Protein AF-A0A7V7WH71-F1 (afdb_monomer_lite)

Sequence (61 aa):
MDRIRIVGGTRLSGTIPISGAKNAALPLMIASLLTNDTLTLDNVPRLADVALLKRILGNHG

Secondary structure (DSSP, 8-state):
-------------S--PPPPPHHHHHHHHHHGGG-SSPP---S----HHHHHHHHHHHT--

Radius of gyration: 16.84 Å; chains: 1; bounding box: 30×32×44 Å

Foldseek 3Di:
DDDDDDDDDDDDDDDDDDQDDPVVQLVVLVCCVVDPDDDDDPSHDDDPSNVVSVVVVVPVD

Structure (mmCIF, N/CA/C/O backbone):
data_AF-A0A7V7WH71-F1
#
_entry.id   AF-A0A7V7WH71-F1
#
loop_
_atom_site.group_PDB
_atom_site.id
_atom_site.type_symbol
_atom_site.label_atom_id
_atom_site.label_alt_id
_atom_site.label_comp_id
_atom_site.label_asym_id
_atom_site.label_entity_id
_atom_site.label_seq_id
_atom_site.pdbx_PDB_ins_code
_atom_site.Cartn_x
_atom_site.Cartn_y
_atom_site.Cartn_z
_atom_site.occupancy
_atom_site.B_iso_or_equiv
_atom_site.auth_seq_id
_atom_site.auth_comp_id
_atom_site.auth_asym_id
_atom_site.auth_atom_id
_atom_site.pdbx_PDB_model_num
ATOM 1 N N . MET A 1 1 ? 1.161 22.917 7.560 1.00 82.44 1 MET A N 1
ATOM 2 C CA . MET A 1 1 ? 1.473 21.706 8.343 1.00 82.44 1 MET A CA 1
ATOM 3 C C . MET A 1 1 ? 0.180 20.973 8.589 1.00 82.44 1 MET A C 1
ATOM 5 O O . MET A 1 1 ? -0.747 21.580 9.123 1.00 82.44 1 MET A O 1
ATOM 9 N N . ASP A 1 2 ? 0.121 19.713 8.180 1.00 92.75 2 ASP A N 1
ATOM 10 C CA . ASP A 1 2 ? -1.045 18.876 8.440 1.00 92.75 2 ASP A CA 1
ATOM 11 C C . ASP A 1 2 ? -1.111 18.552 9.930 1.00 92.75 2 ASP A C 1
ATOM 13 O O . ASP A 1 2 ? -0.088 18.363 10.591 1.00 92.75 2 ASP A O 1
ATOM 17 N N . ARG A 1 3 ? -2.325 18.529 10.478 1.00 96.12 3 ARG A N 1
ATOM 18 C CA . ARG A 1 3 ? -2.565 18.193 11.881 1.00 96.12 3 ARG A CA 1
ATOM 19 C C . ARG A 1 3 ? -3.815 17.352 12.008 1.00 96.12 3 ARG A C 1
ATOM 21 O O . ARG A 1 3 ? -4.803 17.584 11.316 1.00 96.12 3 ARG A O 1
ATOM 28 N N . ILE A 1 4 ? -3.777 16.425 12.952 1.00 96.88 4 ILE A N 1
ATOM 29 C CA . ILE A 1 4 ? -4.926 15.612 13.325 1.00 96.88 4 ILE A CA 1
ATOM 30 C C . ILE A 1 4 ? -5.390 16.094 14.698 1.00 96.88 4 ILE A C 1
ATOM 32 O O . ILE A 1 4 ? -4.605 16.136 15.643 1.00 96.88 4 ILE A O 1
ATOM 36 N N . ARG A 1 5 ? -6.667 16.469 14.812 1.00 96.31 5 ARG A N 1
ATOM 37 C CA . ARG A 1 5 ? -7.322 16.746 16.095 1.00 96.31 5 ARG A CA 1
ATOM 38 C C . ARG A 1 5 ? -8.260 15.588 16.408 1.00 96.31 5 ARG A C 1
ATOM 40 O O . ARG A 1 5 ? -9.193 15.343 15.653 1.00 96.31 5 ARG A O 1
ATOM 47 N N . ILE A 1 6 ? -8.020 14.911 17.525 1.00 96.38 6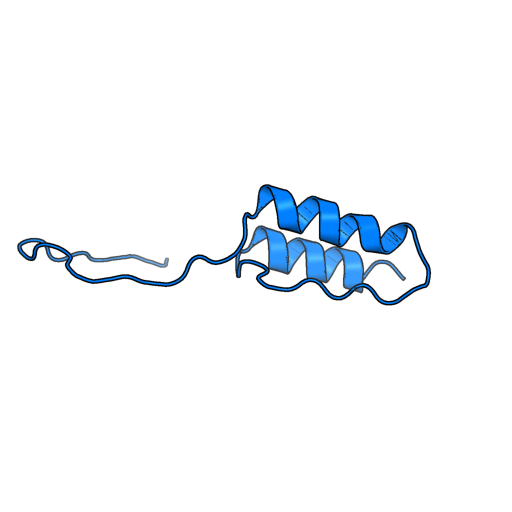 ILE A N 1
ATOM 48 C CA . ILE A 1 6 ? -8.840 13.790 17.992 1.00 96.38 6 ILE A CA 1
ATOM 49 C C . ILE A 1 6 ? -9.684 14.270 19.173 1.00 96.38 6 ILE A C 1
ATOM 51 O O . ILE A 1 6 ? -9.162 14.901 20.091 1.00 96.38 6 ILE A O 1
ATOM 55 N N . VAL A 1 7 ? -10.983 13.975 19.147 1.00 97.06 7 VAL A N 1
ATOM 56 C CA . VAL A 1 7 ? -11.887 14.167 20.287 1.00 97.06 7 VAL A CA 1
ATOM 57 C C . VAL A 1 7 ? -12.167 12.791 20.881 1.00 97.06 7 VAL A C 1
ATOM 59 O O . VAL A 1 7 ? -12.668 11.910 20.188 1.00 97.06 7 VAL A O 1
ATOM 62 N N . GLY A 1 8 ? -11.771 12.589 22.137 1.00 96.81 8 GLY A N 1
ATOM 63 C CA . GLY A 1 8 ? -11.988 11.330 22.850 1.00 96.81 8 GLY A CA 1
ATOM 64 C C . GLY A 1 8 ? -13.424 11.169 23.362 1.00 96.81 8 GLY A C 1
ATOM 65 O O . GLY A 1 8 ? -14.266 12.041 23.176 1.00 96.81 8 GLY A O 1
ATOM 66 N N . GLY A 1 9 ? -13.681 10.056 24.057 1.00 97.12 9 GLY A N 1
ATOM 67 C CA . GLY A 1 9 ? -14.950 9.795 24.756 1.00 97.12 9 GLY A CA 1
ATOM 68 C C . GLY A 1 9 ? -15.857 8.750 24.101 1.00 97.12 9 GLY A C 1
ATOM 69 O O . GLY A 1 9 ? -16.839 8.339 24.710 1.00 97.12 9 GLY A O 1
ATOM 70 N N . THR A 1 10 ? -15.520 8.262 22.904 1.00 96.69 10 THR A N 1
ATOM 71 C CA . THR A 1 10 ? -16.315 7.250 22.189 1.00 96.69 10 THR A CA 1
ATOM 72 C C . THR A 1 10 ? -15.514 5.966 21.989 1.00 96.69 10 THR A C 1
ATOM 74 O O . THR A 1 10 ? -14.420 5.987 21.426 1.00 96.69 10 THR A O 1
ATOM 77 N N . ARG A 1 11 ? -16.062 4.828 22.434 1.00 97.38 11 ARG A N 1
ATOM 78 C CA . ARG A 1 11 ? -15.485 3.503 22.167 1.00 97.38 11 ARG A CA 1
ATOM 79 C C . ARG A 1 11 ? -15.676 3.151 20.690 1.00 97.38 11 ARG A C 1
ATOM 81 O O . ARG A 1 11 ? -16.786 3.256 20.177 1.00 97.38 11 ARG A O 1
ATOM 88 N N . LEU A 1 12 ? -14.613 2.699 20.026 1.00 97.19 12 LEU A N 1
ATOM 89 C CA . LEU A 1 12 ? -14.698 2.208 18.649 1.00 97.19 12 LEU A CA 1
ATOM 90 C C . LEU A 1 12 ? -15.514 0.907 18.590 1.00 97.19 12 LEU A C 1
ATOM 92 O O . LEU A 1 12 ? -15.346 0.029 19.438 1.00 97.19 12 LEU A O 1
ATOM 96 N N . SER A 1 13 ? -16.373 0.784 17.579 1.00 97.81 13 SER A N 1
ATOM 97 C CA . SER A 1 13 ? -17.162 -0.416 17.288 1.00 97.81 13 SER A CA 1
ATOM 98 C C . SER A 1 13 ? -17.316 -0.569 15.775 1.00 97.81 13 SER A C 1
ATOM 100 O O . SER A 1 13 ? -17.580 0.416 15.087 1.00 97.81 13 SER A O 1
ATOM 102 N N . GLY A 1 14 ? -17.131 -1.785 15.259 1.00 97.12 14 GLY A N 1
ATOM 103 C CA . GLY A 1 14 ? -17.217 -2.097 13.831 1.00 97.12 14 GLY A CA 1
ATOM 104 C C . GLY A 1 14 ? -15.986 -2.821 13.288 1.00 97.12 14 GLY A C 1
ATOM 105 O O . GLY A 1 14 ? -15.124 -3.290 14.030 1.00 97.12 14 GLY A O 1
ATOM 106 N N . THR A 1 15 ? -15.914 -2.933 11.966 1.00 98.00 15 THR A N 1
ATOM 107 C CA . THR A 1 15 ? -14.811 -3.577 11.243 1.00 98.00 15 THR A CA 1
ATOM 108 C C . THR A 1 15 ? -14.534 -2.787 9.974 1.00 98.00 15 THR A C 1
ATOM 110 O O . THR A 1 15 ? -15.463 -2.313 9.325 1.00 98.00 15 THR A O 1
ATOM 113 N N . ILE A 1 16 ? -13.258 -2.639 9.628 1.00 97.25 16 ILE A N 1
ATOM 114 C CA . ILE A 1 16 ? -12.820 -1.999 8.386 1.00 97.25 16 ILE A CA 1
ATOM 115 C C . ILE A 1 16 ? -11.846 -2.925 7.652 1.00 97.25 16 ILE A C 1
ATOM 117 O O . ILE A 1 16 ? -11.099 -3.657 8.309 1.00 97.25 16 ILE A O 1
ATOM 121 N N . PRO A 1 17 ? -11.831 -2.914 6.311 1.00 96.88 17 PRO A N 1
ATOM 122 C CA . PRO A 1 17 ? -10.881 -3.707 5.552 1.00 96.88 17 PRO A CA 1
ATOM 123 C C . PRO A 1 17 ? -9.445 -3.169 5.662 1.00 96.88 17 PRO A C 1
ATOM 125 O O . PRO A 1 17 ? -9.183 -1.969 5.586 1.00 96.88 17 PRO A O 1
ATOM 128 N N . ILE A 1 18 ? -8.540 -4.134 5.799 1.00 96.69 18 ILE A N 1
ATOM 129 C CA . ILE A 1 18 ? -7.089 -4.117 5.606 1.00 96.69 18 ILE A CA 1
ATOM 130 C C . ILE A 1 18 ? -6.623 -3.733 4.203 1.00 96.69 18 ILE A C 1
ATOM 132 O O . ILE A 1 18 ? -6.971 -4.479 3.293 1.00 96.69 18 ILE A O 1
ATOM 136 N N . SER A 1 19 ? -5.779 -2.722 3.986 1.00 97.69 19 SER A N 1
ATOM 137 C CA . SER A 1 19 ? -4.916 -2.778 2.792 1.00 97.69 19 SER A CA 1
ATOM 138 C C . SER A 1 19 ? -3.782 -3.793 2.991 1.00 97.69 19 SER A C 1
ATOM 140 O O . SER A 1 19 ? -3.451 -4.138 4.129 1.00 97.69 19 SER A O 1
ATOM 142 N N . GLY A 1 20 ? -3.139 -4.231 1.909 1.00 97.44 20 GLY A N 1
ATOM 143 C CA . GLY A 1 20 ? -1.973 -5.113 1.968 1.00 97.44 20 GLY A CA 1
ATOM 144 C C . GLY A 1 20 ? -0.768 -4.500 2.693 1.00 97.44 20 GLY A C 1
ATOM 145 O O . GLY A 1 20 ? -0.712 -3.305 2.994 1.00 97.44 20 GLY A O 1
ATOM 146 N N . ALA A 1 21 ? 0.229 -5.335 2.984 1.00 97.62 21 ALA A N 1
ATOM 147 C CA . ALA A 1 21 ? 1.409 -4.923 3.736 1.00 97.62 21 ALA A CA 1
ATOM 148 C C . ALA A 1 21 ? 2.404 -4.145 2.862 1.00 97.62 21 ALA A C 1
ATOM 150 O O . ALA A 1 21 ? 2.834 -4.628 1.813 1.00 97.62 21 ALA A O 1
ATOM 151 N N . LYS A 1 22 ? 2.867 -2.984 3.349 1.00 97.25 22 LYS A N 1
ATOM 152 C CA . LYS A 1 22 ? 3.911 -2.171 2.694 1.00 97.25 22 LYS A CA 1
ATOM 153 C C . LYS A 1 22 ? 5.136 -3.005 2.313 1.00 97.25 22 LYS A C 1
ATOM 155 O O . LYS A 1 22 ? 5.611 -2.949 1.186 1.00 97.25 22 LYS A O 1
ATOM 160 N N . ASN A 1 23 ? 5.621 -3.797 3.264 1.00 97.31 23 ASN A N 1
ATOM 161 C CA . ASN A 1 23 ? 6.864 -4.551 3.118 1.00 97.31 23 ASN A CA 1
ATOM 162 C C . ASN A 1 23 ? 6.722 -5.764 2.187 1.00 97.31 23 ASN A C 1
ATOM 164 O O . ASN A 1 23 ? 7.735 -6.299 1.758 1.00 97.31 23 ASN A O 1
ATOM 168 N N . ALA A 1 24 ? 5.494 -6.176 1.855 1.00 96.81 24 ALA A N 1
ATOM 169 C CA . ALA A 1 24 ? 5.244 -7.134 0.782 1.00 96.81 24 ALA A CA 1
ATOM 170 C C . ALA A 1 24 ? 5.110 -6.416 -0.570 1.00 96.81 24 ALA A C 1
ATOM 172 O O . ALA A 1 24 ? 5.693 -6.846 -1.559 1.00 96.81 24 ALA A O 1
ATOM 173 N N . ALA A 1 25 ? 4.395 -5.286 -0.608 1.00 97.94 25 ALA A N 1
ATOM 174 C CA . ALA A 1 25 ? 4.157 -4.533 -1.837 1.00 97.94 25 ALA A CA 1
ATOM 175 C C . ALA A 1 25 ? 5.448 -3.980 -2.467 1.00 97.94 25 ALA A C 1
ATOM 177 O O . ALA A 1 25 ? 5.629 -4.112 -3.672 1.00 97.94 25 ALA A O 1
ATOM 178 N N . LEU A 1 26 ? 6.360 -3.391 -1.681 1.00 98.25 26 LEU A N 1
ATOM 179 C CA . LEU A 1 26 ? 7.560 -2.744 -2.237 1.00 98.25 26 LEU A CA 1
ATOM 180 C C . LEU A 1 26 ? 8.493 -3.729 -2.979 1.00 98.25 26 LEU A C 1
ATOM 182 O O . LEU A 1 26 ? 8.843 -3.434 -4.122 1.00 98.25 26 LEU A O 1
ATOM 186 N N . PRO A 1 27 ? 8.863 -4.906 -2.427 1.00 98.00 27 PRO A N 1
ATOM 187 C CA . PRO A 1 27 ? 9.644 -5.893 -3.176 1.00 98.00 27 PRO A CA 1
ATOM 188 C C . PRO A 1 27 ? 8.910 -6.442 -4.404 1.00 98.00 27 PRO A C 1
ATOM 190 O O . PRO A 1 27 ? 9.531 -6.621 -5.447 1.00 98.00 27 PRO A O 1
ATOM 193 N N . LEU A 1 28 ? 7.592 -6.664 -4.315 1.00 97.62 28 LEU A N 1
ATOM 194 C CA . LEU A 1 28 ? 6.795 -7.136 -5.455 1.00 97.62 28 LEU A CA 1
ATOM 195 C C . LEU A 1 28 ? 6.748 -6.105 -6.592 1.00 97.62 28 LEU A C 1
ATOM 197 O O . LEU A 1 28 ? 6.780 -6.483 -7.759 1.00 97.62 28 LEU A O 1
ATOM 201 N N . MET A 1 29 ? 6.730 -4.806 -6.277 1.00 97.06 29 MET A N 1
ATOM 202 C CA . MET A 1 29 ? 6.858 -3.754 -7.290 1.00 97.06 29 MET A CA 1
ATOM 203 C C . MET A 1 29 ? 8.218 -3.821 -7.994 1.00 97.06 29 MET A C 1
ATOM 205 O O . MET A 1 29 ? 8.276 -3.673 -9.208 1.00 97.06 29 MET A O 1
ATOM 209 N N . ILE A 1 30 ? 9.306 -4.083 -7.263 1.00 97.06 30 ILE A N 1
ATOM 210 C CA . ILE A 1 30 ? 10.655 -4.220 -7.842 1.00 97.06 30 ILE A CA 1
ATOM 211 C C . ILE A 1 30 ? 10.765 -5.484 -8.700 1.00 97.06 30 ILE A C 1
ATOM 213 O O . ILE A 1 30 ? 11.421 -5.456 -9.738 1.00 97.06 30 ILE A O 1
ATOM 217 N N . ALA A 1 31 ? 10.088 -6.570 -8.319 1.00 96.56 31 ALA A N 1
ATOM 218 C CA . ALA A 1 31 ? 10.068 -7.810 -9.092 1.00 96.56 31 ALA A CA 1
ATOM 219 C C . ALA A 1 31 ? 9.536 -7.624 -10.527 1.00 96.56 31 ALA A C 1
ATOM 221 O O . ALA A 1 31 ? 9.872 -8.424 -11.396 1.00 96.56 31 ALA A O 1
ATOM 222 N N . SER A 1 32 ? 8.784 -6.548 -10.804 1.00 94.19 32 SER A N 1
ATOM 223 C CA . SER A 1 32 ? 8.380 -6.183 -12.173 1.00 94.19 32 SER A CA 1
ATOM 224 C C . SER A 1 32 ? 9.551 -5.923 -13.120 1.00 94.19 32 SER A C 1
ATOM 226 O O . SER A 1 32 ? 9.393 -6.081 -14.321 1.00 94.19 32 SER A O 1
ATOM 228 N N . LEU A 1 33 ? 10.738 -5.602 -12.600 1.00 94.75 33 LEU A N 1
ATOM 229 C CA . LEU A 1 33 ? 11.947 -5.412 -13.404 1.00 94.75 33 LEU A CA 1
ATOM 230 C C . LEU A 1 33 ? 12.581 -6.733 -13.870 1.00 94.75 33 LEU A C 1
ATOM 232 O O . LEU A 1 33 ? 13.531 -6.712 -14.647 1.00 94.75 33 LEU A O 1
ATOM 236 N N . LEU A 1 34 ? 12.109 -7.879 -13.369 1.00 96.69 34 LEU A N 1
ATOM 237 C CA . LEU A 1 34 ? 12.686 -9.196 -13.656 1.00 96.69 34 LEU A CA 1
ATOM 238 C C . LEU A 1 34 ? 12.024 -9.904 -14.847 1.00 96.69 34 LEU A C 1
ATOM 240 O O . LEU A 1 34 ? 12.451 -10.996 -15.217 1.00 96.69 34 LEU A O 1
ATOM 244 N N . THR A 1 35 ? 10.980 -9.320 -15.433 1.00 95.12 35 THR A N 1
ATOM 245 C CA . THR A 1 35 ? 10.274 -9.869 -16.596 1.00 95.12 35 THR A CA 1
ATOM 246 C C . THR A 1 35 ? 9.783 -8.746 -17.506 1.00 95.12 35 THR A C 1
ATOM 248 O O . THR A 1 35 ? 9.562 -7.627 -17.056 1.00 95.12 35 THR A O 1
ATOM 251 N N . ASN A 1 36 ? 9.595 -9.053 -18.790 1.00 93.12 36 ASN A N 1
ATOM 252 C CA . ASN A 1 36 ? 8.928 -8.157 -19.738 1.00 93.12 36 ASN A CA 1
ATOM 253 C C . ASN A 1 36 ? 7.394 -8.276 -19.669 1.00 93.12 36 ASN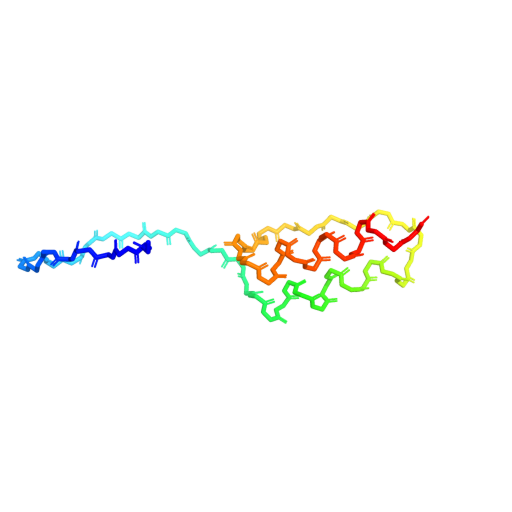 A C 1
ATOM 255 O O . ASN A 1 36 ? 6.685 -7.488 -20.295 1.00 93.12 36 ASN A O 1
ATOM 259 N N . ASP A 1 37 ? 6.876 -9.265 -18.937 1.00 96.06 37 ASP A N 1
ATOM 260 C CA . ASP A 1 37 ? 5.442 -9.467 -18.772 1.00 96.06 37 ASP A CA 1
ATOM 261 C C . ASP A 1 37 ? 4.831 -8.414 -17.842 1.00 96.06 37 ASP A C 1
ATOM 263 O O . ASP A 1 37 ? 5.436 -7.960 -16.869 1.00 96.06 37 ASP A O 1
ATOM 267 N N . THR A 1 38 ? 3.573 -8.057 -18.099 1.00 93.56 38 THR A N 1
ATOM 268 C CA . THR A 1 38 ? 2.833 -7.160 -17.206 1.00 93.56 38 THR A CA 1
ATOM 269 C C . THR A 1 38 ? 2.487 -7.871 -15.898 1.00 93.56 38 THR A C 1
ATOM 271 O O . THR A 1 38 ? 1.752 -8.858 -15.896 1.00 93.56 38 THR A O 1
ATOM 274 N N . LEU A 1 39 ? 2.946 -7.322 -14.770 1.00 95.19 39 LEU A N 1
ATOM 275 C CA . LEU A 1 39 ? 2.546 -7.766 -13.434 1.00 95.19 39 LEU A CA 1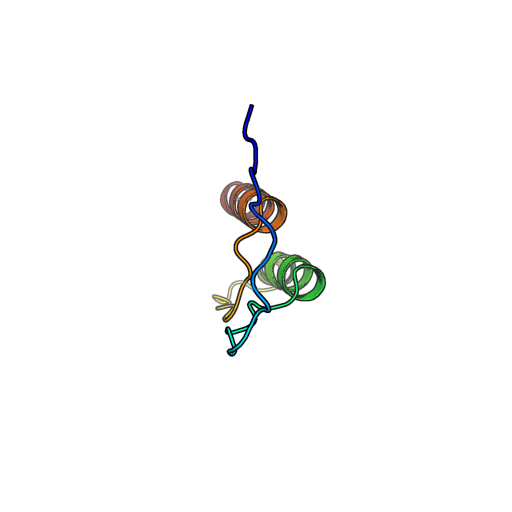
ATOM 276 C C . LEU A 1 39 ? 1.412 -6.893 -12.887 1.00 95.19 39 LEU A C 1
ATOM 278 O O . LEU A 1 39 ? 1.520 -5.668 -12.849 1.00 95.19 39 LEU A O 1
ATOM 282 N N . THR A 1 40 ? 0.345 -7.531 -12.404 1.00 96.31 40 THR A N 1
ATOM 283 C CA . THR A 1 40 ? -0.760 -6.858 -11.704 1.00 96.31 40 THR A CA 1
ATOM 284 C C . THR A 1 40 ? -0.677 -7.181 -10.217 1.00 96.31 40 THR A C 1
ATOM 286 O O . THR A 1 40 ? -0.672 -8.348 -9.834 1.00 96.31 40 THR A O 1
ATOM 289 N N . LEU A 1 41 ? -0.571 -6.147 -9.380 1.00 96.25 41 LEU A N 1
ATOM 290 C CA . LEU A 1 41 ? -0.535 -6.278 -7.924 1.00 96.25 41 LEU A CA 1
ATOM 291 C C . LEU A 1 41 ? -1.859 -5.778 -7.345 1.00 96.25 41 LEU A C 1
ATOM 293 O O . LEU A 1 41 ? -2.157 -4.584 -7.414 1.00 96.25 41 LEU A O 1
ATOM 297 N N . ASP A 1 42 ? -2.605 -6.678 -6.716 1.00 97.12 42 ASP A N 1
ATOM 298 C CA . ASP A 1 42 ? -3.836 -6.347 -6.005 1.00 97.12 42 ASP A CA 1
ATOM 299 C C . ASP A 1 42 ? -3.578 -5.996 -4.535 1.00 97.12 42 ASP A C 1
ATOM 301 O O . ASP A 1 42 ? -2.567 -6.370 -3.937 1.00 97.12 42 ASP A O 1
ATOM 305 N N . ASN A 1 43 ? -4.524 -5.269 -3.932 1.00 97.31 43 ASN A N 1
ATOM 306 C CA . ASN A 1 43 ? -4.500 -4.892 -2.514 1.00 97.31 43 ASN A CA 1
ATOM 307 C C . ASN A 1 43 ? -3.254 -4.079 -2.081 1.00 97.31 43 ASN A C 1
ATOM 309 O O . ASN A 1 43 ? -2.799 -4.155 -0.939 1.00 97.31 43 ASN A O 1
ATOM 313 N N . VAL A 1 44 ? -2.686 -3.275 -2.983 1.00 97.44 44 VAL A N 1
ATOM 314 C CA . VAL A 1 44 ? -1.519 -2.430 -2.688 1.00 97.44 44 VAL A CA 1
ATOM 315 C C . VAL A 1 44 ? -1.910 -1.265 -1.758 1.00 97.44 44 VAL A C 1
ATOM 317 O O . VAL A 1 44 ? -2.864 -0.539 -2.053 1.00 97.44 44 VAL A O 1
ATOM 320 N N . PRO A 1 45 ? -1.188 -1.024 -0.645 1.00 98.12 45 PRO A N 1
ATOM 321 C CA . PRO A 1 45 ? -1.521 0.052 0.283 1.00 98.12 45 PRO A CA 1
ATOM 322 C C . PRO A 1 45 ? -1.187 1.437 -0.289 1.00 98.12 45 PRO A C 1
ATOM 324 O O . PRO A 1 45 ? -0.139 1.650 -0.898 1.00 98.12 45 PRO A O 1
ATOM 327 N N . ARG A 1 46 ? -2.051 2.426 -0.031 1.00 97.19 46 ARG A N 1
ATOM 328 C CA . ARG A 1 46 ? -1.839 3.819 -0.456 1.00 97.19 46 ARG A CA 1
ATOM 329 C C . ARG A 1 46 ? -0.931 4.557 0.530 1.00 97.19 46 ARG A C 1
ATOM 331 O O . ARG A 1 46 ? -1.407 5.237 1.435 1.00 97.19 46 ARG A O 1
ATOM 338 N N . LEU A 1 47 ? 0.377 4.411 0.344 1.00 97.94 47 LEU A N 1
ATOM 339 C CA . LEU A 1 47 ? 1.417 5.000 1.195 1.00 97.94 47 LEU A CA 1
ATOM 340 C C . LEU A 1 47 ? 2.384 5.856 0.372 1.00 97.94 47 LEU A C 1
ATOM 342 O O . LEU A 1 47 ? 2.562 5.621 -0.824 1.00 97.94 47 LEU A O 1
ATOM 346 N N . ALA A 1 48 ? 3.044 6.816 1.024 1.00 98.00 48 ALA A N 1
ATOM 347 C CA . ALA A 1 48 ? 4.034 7.681 0.380 1.00 98.00 48 ALA A CA 1
ATOM 348 C C . ALA A 1 48 ? 5.170 6.872 -0.273 1.00 98.00 48 ALA A C 1
ATOM 350 O O . ALA A 1 48 ? 5.498 7.119 -1.430 1.00 98.00 48 ALA A O 1
ATOM 351 N N . ASP A 1 49 ? 5.692 5.854 0.420 1.00 97.88 49 ASP A N 1
ATOM 352 C CA . ASP A 1 49 ? 6.745 4.965 -0.094 1.00 97.88 49 ASP A CA 1
ATOM 353 C C . ASP A 1 49 ? 6.320 4.252 -1.391 1.00 97.88 49 ASP A C 1
ATOM 355 O O . ASP A 1 49 ? 7.089 4.177 -2.345 1.00 97.88 49 ASP A O 1
ATOM 359 N N . VAL A 1 50 ? 5.070 3.774 -1.454 1.00 98.12 50 VAL A N 1
ATOM 360 C CA . VAL A 1 50 ? 4.505 3.107 -2.641 1.00 98.12 50 VAL A CA 1
ATOM 361 C C . VAL A 1 50 ? 4.371 4.093 -3.799 1.00 98.12 50 VAL A C 1
ATOM 363 O O . VAL A 1 50 ? 4.759 3.785 -4.925 1.00 98.12 50 VAL A O 1
ATOM 366 N N . ALA A 1 51 ? 3.853 5.296 -3.537 1.00 97.56 51 ALA A N 1
ATOM 367 C CA . ALA A 1 51 ? 3.727 6.333 -4.557 1.00 97.56 51 ALA A CA 1
ATOM 368 C C . ALA A 1 51 ? 5.099 6.769 -5.099 1.00 97.56 51 ALA A C 1
ATOM 370 O O . ALA A 1 51 ? 5.267 6.943 -6.309 1.00 97.56 51 ALA A O 1
ATOM 371 N N . LEU A 1 52 ? 6.091 6.900 -4.216 1.00 97.94 52 LEU A N 1
ATOM 372 C CA . LEU A 1 52 ? 7.457 7.246 -4.583 1.00 97.94 52 LEU A CA 1
ATOM 373 C C . LEU A 1 52 ? 8.099 6.152 -5.440 1.00 97.94 52 LEU A C 1
ATOM 375 O O . LEU A 1 52 ? 8.639 6.468 -6.499 1.00 97.94 52 LEU A O 1
ATOM 379 N N . LEU A 1 53 ? 8.008 4.886 -5.027 1.00 97.56 53 LEU A N 1
ATOM 380 C CA . LEU A 1 53 ? 8.575 3.777 -5.792 1.00 97.56 53 LEU A CA 1
ATOM 381 C C . LEU A 1 53 ? 7.891 3.627 -7.154 1.00 97.56 53 LEU A C 1
ATOM 383 O O . LEU A 1 53 ? 8.576 3.440 -8.154 1.00 97.56 53 LEU A O 1
ATOM 387 N N . LYS A 1 54 ? 6.565 3.799 -7.224 1.00 95.62 54 LYS A N 1
ATOM 388 C CA . LYS A 1 54 ? 5.835 3.815 -8.500 1.00 95.62 54 LYS A CA 1
ATOM 389 C C . LYS A 1 54 ? 6.383 4.886 -9.447 1.00 95.62 54 LYS A C 1
ATOM 391 O O . LYS A 1 54 ? 6.553 4.616 -10.629 1.00 95.62 54 LYS A O 1
ATOM 396 N N . ARG A 1 55 ? 6.682 6.085 -8.934 1.00 96.62 55 ARG A N 1
ATOM 397 C CA . ARG A 1 55 ? 7.299 7.164 -9.722 1.00 96.62 55 ARG A CA 1
ATOM 398 C C . ARG A 1 55 ? 8.724 6.820 -10.159 1.00 96.62 55 ARG A C 1
ATOM 400 O O . ARG A 1 55 ? 9.07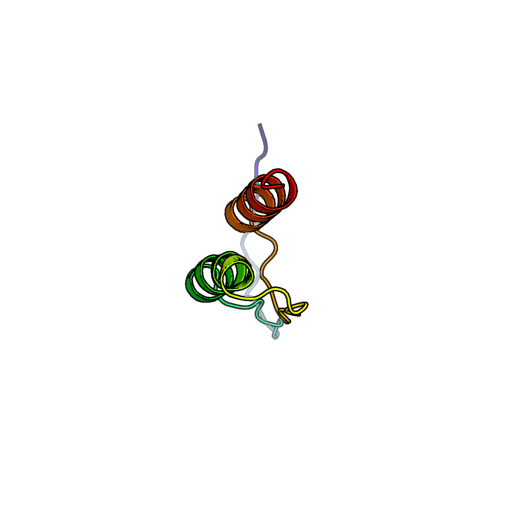9 7.112 -11.291 1.00 96.62 55 ARG A O 1
ATOM 407 N N . ILE A 1 56 ? 9.529 6.212 -9.284 1.00 96.50 56 ILE A N 1
ATOM 408 C CA . ILE A 1 56 ? 10.896 5.783 -9.621 1.00 96.50 56 ILE A CA 1
ATOM 409 C C . ILE A 1 56 ? 10.863 4.752 -10.751 1.00 96.50 56 ILE A C 1
ATOM 411 O O . ILE A 1 56 ? 11.542 4.943 -11.751 1.00 96.50 56 ILE A O 1
ATOM 415 N N . LEU A 1 57 ? 10.042 3.707 -10.618 1.00 94.56 57 LEU A N 1
ATOM 416 C CA . LEU A 1 57 ? 9.895 2.667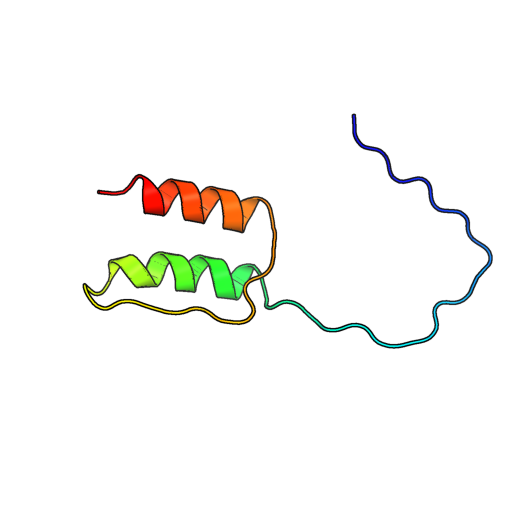 -11.639 1.00 94.56 57 LEU A CA 1
ATOM 417 C C . LEU A 1 57 ? 9.321 3.229 -12.946 1.00 94.56 57 LEU A C 1
ATOM 419 O O . LEU A 1 57 ? 9.791 2.871 -14.014 1.00 94.56 57 LEU A O 1
ATOM 423 N N . GLY A 1 58 ? 8.360 4.157 -12.874 1.00 91.94 58 GLY A N 1
ATOM 424 C CA . GLY A 1 58 ? 7.807 4.821 -14.060 1.00 91.94 58 GLY A CA 1
ATOM 425 C C . GLY A 1 58 ? 8.796 5.726 -14.805 1.00 91.94 58 GLY A C 1
ATOM 426 O O . GLY A 1 58 ? 8.578 6.013 -15.975 1.00 91.94 58 GLY A O 1
ATOM 427 N N . ASN A 1 59 ? 9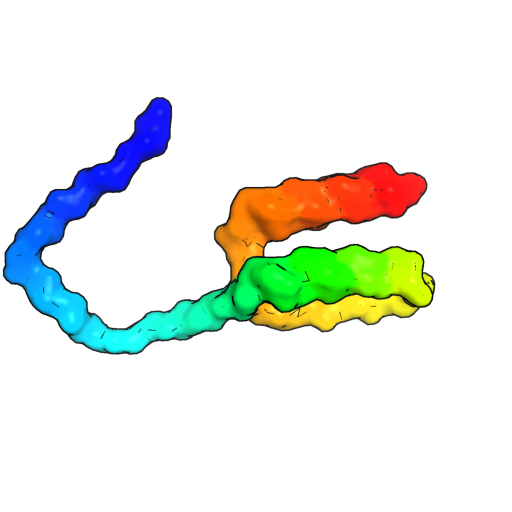.875 6.153 -14.144 1.00 92.44 59 ASN A N 1
ATOM 428 C CA . ASN A 1 59 ? 10.982 6.895 -14.752 1.00 92.44 59 ASN A CA 1
ATOM 429 C C . ASN A 1 59 ? 12.158 5.982 -15.144 1.00 92.44 59 ASN A C 1
ATOM 431 O O . ASN A 1 59 ? 13.182 6.481 -15.604 1.00 92.44 59 ASN A O 1
ATOM 435 N N . HIS A 1 60 ? 12.062 4.677 -14.882 1.00 76.31 60 HIS A N 1
ATOM 436 C CA . HIS A 1 60 ? 13.085 3.701 -15.226 1.00 76.31 60 HIS A CA 1
ATOM 437 C C . HIS A 1 60 ? 12.749 3.099 -16.598 1.00 76.31 60 HIS A C 1
ATOM 439 O O . HIS A 1 60 ? 12.077 2.074 -16.693 1.00 76.31 60 HIS A O 1
ATOM 445 N N . GLY A 1 61 ? 13.204 3.772 -17.652 1.00 62.00 61 GLY A N 1
ATOM 446 C CA . GLY A 1 61 ? 12.926 3.508 -19.069 1.00 62.00 61 GLY A CA 1
ATOM 447 C C . GLY A 1 61 ? 13.085 4.791 -19.875 1.00 62.00 61 GLY A C 1
ATOM 448 O O . GLY A 1 61 ? 12.861 4.727 -21.100 1.00 62.00 61 GLY A O 1
#

pLDDT: mean 95.46, std 5.52, range [62.0, 98.25]